Protein AF-A0A7V7T3C6-F1 (afdb_monomer_lite)

pLDDT: mean 84.1, std 16.96, range [39.75, 97.94]

Sequence (131 aa):
MTINTRKSLKYVLSLLIVTYLVGCTPLTVIEINDNTFYQLQQDVESIKNSQVADAAPMEMKIISEKLQRTKQAKANGDLREEARLTQQIRADMTIARLRAKVNGLNQSLLEKRDELSAARVYLQQLEAQLP

Radius of gyration: 24.33 Å; chains: 1; bounding box: 48×28×71 Å

Foldseek 3Di:
DDDPVVVVVVVVVVVVVVVVVVPDDDPPQPDDDPCLLVVLVVLLVVCCPDPLCVQQVVLNVVLVVLSVVLVVCVVVVVRVSVRVSSVVSVVSSVVSVVSSVVVVVVVVVVVVVVVVVVVVVVVVVVVVPDD

Secondary structure (DSSP, 8-state):
----HHHHHHHHHHHHHHHHHHS----------TTHHHHHHHHHHHHHTSHHHHH-HHHHHHHHHHHHHHHHHHHTT-HHHHHHHHHHHHHHHHHHHHHHHHHHHHHHHHHHHHHHHHHHHHHHHHHTT--

Structure (mmCIF, N/CA/C/O backbone):
data_AF-A0A7V7T3C6-F1
#
_entry.id   AF-A0A7V7T3C6-F1
#
loop_
_atom_site.group_PDB
_atom_site.id
_atom_site.type_symbol
_atom_site.label_atom_id
_atom_site.label_alt_id
_atom_site.label_comp_id
_atom_site.label_asym_id
_atom_site.label_entity_id
_atom_site.label_seq_id
_atom_site.pdbx_PDB_ins_code
_atom_site.Cartn_x
_atom_site.Cartn_y
_atom_site.Cartn_z
_atom_site.occupancy
_atom_site.B_iso_or_equiv
_atom_site.auth_seq_id
_atom_site.auth_comp_id
_atom_site.auth_asym_id
_atom_site.auth_atom_id
_atom_site.pdbx_PDB_model_num
ATOM 1 N N . MET A 1 1 ? 18.952 -9.120 46.611 1.00 42.25 1 MET A N 1
ATOM 2 C CA . MET A 1 1 ? 18.056 -9.093 45.435 1.00 42.25 1 MET A CA 1
ATOM 3 C C . MET A 1 1 ? 18.578 -10.112 44.426 1.00 42.25 1 MET A C 1
ATOM 5 O O . MET A 1 1 ? 19.506 -9.825 43.684 1.00 42.25 1 MET A O 1
ATOM 9 N N . THR A 1 2 ? 18.103 -11.356 44.499 1.00 39.75 2 THR A N 1
ATOM 10 C CA . THR A 1 2 ? 18.582 -12.471 43.668 1.00 39.75 2 THR A CA 1
ATOM 11 C C . THR A 1 2 ? 17.892 -12.425 42.309 1.00 39.75 2 THR A C 1
ATOM 13 O O . THR A 1 2 ? 1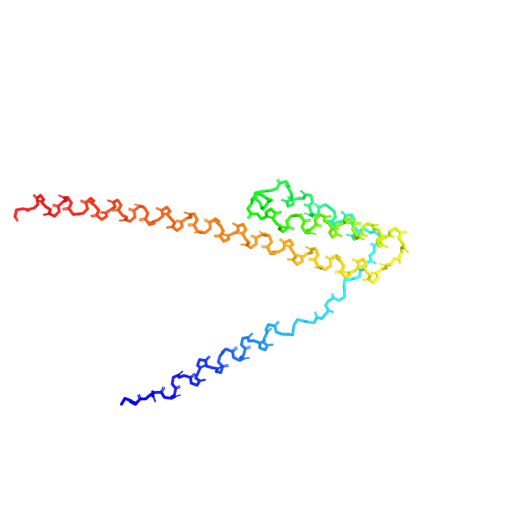6.721 -12.770 42.168 1.00 39.75 2 THR A O 1
ATOM 16 N N . ILE A 1 3 ? 18.615 -11.947 41.296 1.00 51.75 3 ILE A N 1
ATOM 17 C CA . ILE A 1 3 ? 18.137 -11.942 39.914 1.00 51.75 3 ILE A CA 1
ATOM 18 C C . ILE A 1 3 ? 18.022 -13.400 39.465 1.00 51.75 3 ILE A C 1
ATOM 20 O O . ILE A 1 3 ? 18.990 -14.158 39.466 1.00 51.75 3 ILE A O 1
ATOM 24 N N . ASN A 1 4 ? 16.801 -13.799 39.123 1.00 47.34 4 ASN A N 1
ATOM 25 C CA . ASN A 1 4 ? 16.435 -15.159 38.753 1.00 47.34 4 ASN A CA 1
ATOM 26 C C . ASN A 1 4 ? 16.902 -15.446 37.308 1.00 47.34 4 ASN A C 1
ATOM 28 O O . ASN A 1 4 ? 16.125 -15.404 36.352 1.00 47.34 4 ASN A O 1
ATOM 32 N N . THR A 1 5 ? 18.206 -15.685 37.149 1.00 52.56 5 THR A N 1
ATOM 33 C CA . THR A 1 5 ? 18.951 -15.826 35.879 1.00 52.56 5 THR A CA 1
ATOM 34 C C . THR A 1 5 ? 18.412 -16.903 34.933 1.00 52.56 5 THR A C 1
ATOM 36 O O . THR A 1 5 ? 18.604 -16.820 33.722 1.00 52.56 5 THR A O 1
ATOM 39 N N . ARG A 1 6 ? 17.664 -17.894 35.437 1.00 53.16 6 ARG A N 1
ATOM 40 C CA . ARG A 1 6 ? 17.058 -18.945 34.598 1.00 53.16 6 ARG A CA 1
ATOM 41 C C . ARG A 1 6 ? 15.883 -18.463 33.747 1.00 53.16 6 ARG A C 1
ATOM 43 O O . ARG A 1 6 ? 15.615 -19.065 32.710 1.00 53.16 6 ARG A O 1
ATOM 50 N N . LYS A 1 7 ? 15.161 -17.416 34.167 1.00 51.97 7 LYS A N 1
ATOM 51 C CA . LYS A 1 7 ? 14.024 -16.885 33.393 1.00 51.97 7 LYS A CA 1
ATOM 52 C C . LYS A 1 7 ? 14.493 -15.950 32.277 1.00 51.97 7 LYS A C 1
ATOM 54 O O . LYS A 1 7 ? 13.981 -16.066 31.171 1.00 51.97 7 LYS A O 1
ATOM 59 N N . SER A 1 8 ? 15.492 -15.096 32.523 1.00 53.66 8 SER A N 1
ATOM 60 C CA . SER A 1 8 ? 16.006 -14.163 31.504 1.00 53.66 8 SER A CA 1
ATOM 61 C C . SER A 1 8 ? 16.707 -14.873 30.345 1.00 53.66 8 SER A C 1
ATOM 63 O O . SER A 1 8 ? 16.544 -14.458 29.201 1.00 53.66 8 SER A O 1
ATOM 65 N N . LEU A 1 9 ? 17.400 -15.988 30.609 1.00 56.44 9 LEU A N 1
ATOM 66 C CA . LEU A 1 9 ? 18.062 -16.780 29.570 1.00 56.44 9 LEU A CA 1
ATOM 67 C C . LEU A 1 9 ? 17.066 -17.326 28.537 1.00 56.44 9 LEU A C 1
ATOM 69 O O . LEU A 1 9 ? 17.354 -17.317 27.346 1.00 56.44 9 LEU A O 1
ATOM 73 N N . LYS A 1 10 ? 15.869 -17.744 28.975 1.00 58.19 10 LYS A N 1
ATOM 74 C CA . LYS A 1 10 ? 14.822 -18.245 28.072 1.00 58.19 10 LYS A CA 1
ATOM 75 C C . LYS A 1 10 ? 14.297 -17.155 27.144 1.00 58.19 10 LYS A C 1
ATOM 77 O O . LYS A 1 10 ? 14.110 -17.437 25.970 1.00 58.19 10 LYS A O 1
ATOM 82 N N . TYR A 1 11 ? 14.104 -15.937 27.657 1.00 57.94 11 TYR A N 1
ATOM 83 C CA . TYR A 1 11 ? 13.626 -14.801 26.863 1.00 57.94 11 TYR A CA 1
ATOM 84 C C . TYR A 1 11 ? 14.683 -14.275 25.887 1.00 57.94 11 TYR A C 1
ATOM 86 O O . TYR A 1 11 ? 14.343 -13.899 24.772 1.00 57.94 11 TYR A O 1
ATOM 94 N N . VAL A 1 12 ? 15.964 -14.288 26.268 1.00 60.66 12 VAL A N 1
ATOM 95 C CA . VAL A 1 12 ? 17.068 -13.906 25.370 1.00 60.66 12 VAL A CA 1
ATOM 96 C C . VAL A 1 12 ? 17.240 -14.943 24.258 1.00 60.66 12 VAL A C 1
ATOM 98 O O . VAL A 1 12 ? 17.409 -14.577 23.097 1.00 60.66 12 VAL A O 1
ATOM 101 N N . LEU A 1 13 ? 17.136 -16.233 24.594 1.00 59.88 13 LEU A N 1
ATOM 102 C CA . LEU A 1 13 ? 17.238 -17.321 23.623 1.00 59.88 13 LEU A CA 1
ATOM 103 C C . LEU A 1 13 ? 16.068 -17.306 22.629 1.00 59.88 13 LEU A C 1
ATOM 105 O O . LEU A 1 13 ? 16.283 -17.484 21.434 1.00 59.88 13 LEU A O 1
ATOM 109 N N . SER A 1 14 ? 14.840 -17.042 23.089 1.00 60.84 14 SER A N 1
ATOM 110 C CA . SER A 1 14 ? 13.691 -16.914 22.190 1.00 60.84 14 SER A CA 1
ATOM 111 C C . SER A 1 14 ? 13.750 -15.648 21.331 1.00 60.84 14 SER A C 1
ATOM 113 O O . SER A 1 14 ? 13.374 -15.714 20.164 1.00 60.84 14 SER A O 1
ATOM 115 N N . LEU A 1 15 ? 14.298 -14.535 21.832 1.00 58.97 15 LEU A N 1
ATOM 116 C CA . LEU A 1 15 ? 14.515 -13.332 21.018 1.00 58.97 15 LEU A CA 1
ATOM 117 C C . LEU A 1 15 ? 15.524 -13.581 19.881 1.00 58.97 15 LEU A C 1
ATOM 119 O O . LEU A 1 15 ? 15.299 -13.143 18.756 1.00 58.97 15 LEU A O 1
ATOM 123 N N . LEU A 1 16 ? 16.599 -14.328 20.162 1.00 59.56 16 LEU A N 1
ATOM 124 C CA . LEU A 1 16 ? 17.632 -14.708 19.188 1.00 59.56 16 LEU A CA 1
ATOM 125 C C . LEU A 1 16 ? 17.109 -15.642 18.089 1.00 59.56 16 LEU A C 1
ATOM 127 O O . LEU A 1 16 ? 17.532 -15.547 16.942 1.00 59.56 16 LEU A O 1
ATOM 131 N N . ILE A 1 17 ? 16.174 -16.533 18.422 1.00 60.75 17 ILE A N 1
ATOM 132 C CA . ILE A 1 17 ? 15.555 -17.442 17.447 1.00 60.75 17 ILE A CA 1
ATOM 133 C C . ILE A 1 17 ? 14.583 -16.676 16.538 1.00 60.75 17 ILE A C 1
ATOM 135 O O . ILE A 1 17 ? 14.552 -16.917 15.332 1.00 60.75 17 ILE A O 1
ATOM 139 N N . VAL A 1 18 ? 13.830 -15.714 17.086 1.00 58.53 18 VAL A N 1
ATOM 140 C CA . VAL A 1 18 ? 12.920 -14.870 16.295 1.00 58.53 18 VAL A CA 1
ATOM 141 C C . VAL A 1 18 ? 13.698 -13.975 15.327 1.00 58.53 18 VAL A C 1
ATOM 143 O O . VAL A 1 18 ? 13.293 -13.844 14.175 1.00 58.53 18 VAL A O 1
ATOM 146 N N . THR A 1 19 ? 14.842 -13.411 15.729 1.00 60.03 19 THR A N 1
ATOM 147 C CA . THR A 1 19 ? 15.672 -12.606 14.815 1.00 60.03 19 THR A CA 1
ATOM 148 C C . THR A 1 19 ? 16.337 -13.447 13.725 1.00 60.03 19 THR A C 1
ATOM 150 O O . THR A 1 19 ? 16.429 -12.986 12.589 1.00 60.03 19 THR A O 1
ATOM 153 N N . TYR A 1 20 ? 16.728 -14.692 14.018 1.00 56.56 20 TYR A N 1
ATOM 154 C CA . TYR A 1 20 ? 17.280 -15.602 13.007 1.00 56.56 20 TYR A CA 1
ATOM 155 C C . TYR A 1 20 ? 16.232 -16.065 11.982 1.00 56.56 20 TYR A C 1
ATOM 157 O O . TYR A 1 20 ? 16.534 -16.168 10.796 1.00 56.56 20 TYR A O 1
ATOM 165 N N . LEU A 1 21 ? 14.988 -16.299 12.415 1.00 54.59 21 LEU A N 1
ATOM 166 C CA . LEU A 1 21 ? 13.896 -16.723 11.528 1.00 54.59 21 LEU A CA 1
ATOM 167 C C . LEU A 1 21 ? 13.400 -15.607 10.599 1.00 54.59 21 LEU A C 1
ATOM 169 O O . LEU A 1 21 ? 12.953 -15.893 9.493 1.00 54.59 21 LEU A O 1
ATOM 173 N N . VAL A 1 22 ? 13.503 -14.341 11.013 1.00 58.47 22 VAL A N 1
ATOM 174 C CA . VAL A 1 22 ? 13.139 -13.190 10.166 1.00 58.47 22 VAL A CA 1
ATOM 175 C C . VAL A 1 22 ? 14.269 -12.819 9.188 1.00 58.47 22 VAL A C 1
ATOM 177 O O . VAL A 1 22 ? 14.011 -12.189 8.165 1.00 58.47 22 VAL A O 1
ATOM 180 N N . GLY A 1 23 ? 15.512 -13.232 9.461 1.00 49.69 23 GLY A N 1
ATOM 181 C CA . GLY A 1 23 ? 16.698 -12.850 8.683 1.00 49.69 23 GLY A CA 1
ATOM 182 C C . GLY A 1 23 ? 16.955 -13.637 7.390 1.00 49.69 23 GLY A C 1
ATOM 183 O O . GLY A 1 23 ? 17.780 -13.202 6.592 1.00 49.69 23 GLY A O 1
ATOM 184 N N . CYS A 1 24 ? 16.269 -14.760 7.156 1.00 50.28 24 CYS A N 1
ATOM 185 C CA . CYS A 1 24 ? 16.513 -15.633 6.001 1.00 50.28 24 CYS A CA 1
ATOM 186 C C . CYS A 1 24 ? 15.222 -15.945 5.237 1.00 50.28 24 CYS A C 1
ATOM 188 O O . CYS A 1 24 ? 14.794 -17.096 5.151 1.00 50.28 24 CYS A O 1
ATOM 190 N N . THR A 1 25 ? 14.598 -14.932 4.638 1.00 53.75 25 THR A N 1
ATOM 191 C CA . THR A 1 25 ? 13.775 -15.201 3.456 1.00 53.75 25 THR A CA 1
ATOM 192 C C . THR A 1 25 ? 14.718 -15.372 2.261 1.00 53.75 25 THR A C 1
ATOM 194 O O . THR A 1 25 ? 15.605 -14.536 2.062 1.00 53.75 25 THR A O 1
ATOM 197 N N . PRO A 1 26 ? 14.606 -16.456 1.472 1.00 49.56 26 PRO A N 1
ATOM 198 C CA . PRO A 1 26 ? 15.376 -16.562 0.240 1.00 49.56 26 PRO A CA 1
ATOM 199 C C . PRO A 1 26 ? 15.066 -15.341 -0.632 1.00 49.56 26 PRO A C 1
ATOM 201 O O . PRO A 1 26 ? 13.908 -14.927 -0.718 1.00 49.56 26 PRO A O 1
ATOM 204 N N . LEU A 1 27 ? 16.092 -14.764 -1.271 1.00 49.88 27 LEU A N 1
ATOM 205 C CA . LEU A 1 27 ? 15.909 -13.770 -2.328 1.00 49.88 27 LEU A CA 1
ATOM 206 C C . LEU A 1 27 ? 15.064 -14.418 -3.431 1.00 49.88 27 LEU A C 1
ATOM 208 O O . LEU A 1 27 ? 15.585 -15.083 -4.323 1.00 49.88 27 LEU A O 1
ATOM 212 N N . THR A 1 28 ? 13.746 -14.253 -3.365 1.00 55.22 28 THR A N 1
ATOM 213 C CA . THR A 1 28 ? 12.854 -14.596 -4.464 1.00 55.22 28 THR A CA 1
ATOM 214 C C . THR A 1 28 ? 13.147 -13.608 -5.575 1.00 55.22 28 THR A C 1
ATOM 216 O O . THR A 1 28 ? 12.667 -12.474 -5.542 1.00 55.22 28 THR A O 1
ATOM 219 N N . VAL A 1 29 ? 13.992 -14.005 -6.522 1.00 60.25 29 VAL A N 1
ATOM 220 C CA . VAL A 1 29 ? 14.212 -13.250 -7.753 1.00 60.25 29 VAL A CA 1
ATOM 221 C C . VAL A 1 29 ? 12.855 -13.152 -8.443 1.00 60.25 29 VAL A C 1
ATOM 223 O O . VAL A 1 29 ? 12.263 -14.171 -8.791 1.00 60.25 29 VAL A O 1
ATOM 226 N N . ILE A 1 30 ? 12.313 -11.935 -8.557 1.00 67.19 30 ILE A N 1
ATOM 227 C CA . ILE A 1 30 ? 11.105 -11.726 -9.355 1.00 67.19 30 ILE A CA 1
ATOM 228 C C . ILE A 1 30 ? 11.550 -11.813 -10.806 1.00 67.19 30 ILE A C 1
ATOM 230 O O . ILE A 1 30 ? 12.336 -10.983 -11.262 1.00 67.19 30 ILE A O 1
ATOM 234 N N . GLU A 1 31 ? 11.057 -12.824 -11.508 1.00 75.31 31 GLU A N 1
ATOM 235 C CA . GLU A 1 31 ? 11.206 -12.914 -12.951 1.00 75.31 31 GLU A CA 1
ATOM 236 C C . GLU A 1 31 ? 10.371 -11.794 -13.586 1.00 75.31 31 GLU A C 1
ATOM 238 O O . GLU A 1 31 ? 9.144 -11.775 -13.475 1.00 75.31 31 GLU A O 1
ATOM 243 N N . ILE A 1 32 ? 11.053 -10.803 -14.166 1.00 83.69 32 ILE A N 1
ATOM 244 C CA . ILE A 1 32 ? 10.412 -9.694 -14.871 1.00 83.69 32 ILE A CA 1
ATOM 245 C C . ILE A 1 32 ? 10.091 -10.148 -16.288 1.00 83.69 32 ILE A C 1
ATOM 247 O O . ILE A 1 32 ? 10.975 -10.525 -17.053 1.00 83.69 32 ILE A O 1
ATOM 251 N N . ASN A 1 33 ? 8.812 -10.069 -16.633 1.00 85.44 33 ASN A N 1
ATOM 252 C CA . ASN A 1 33 ? 8.310 -10.221 -17.992 1.00 85.44 33 ASN A CA 1
ATOM 253 C C . ASN A 1 33 ? 7.566 -8.952 -18.427 1.00 85.44 33 ASN A C 1
ATOM 255 O O . ASN A 1 33 ? 7.314 -8.050 -17.623 1.00 85.44 33 ASN A O 1
ATOM 259 N N . ASP A 1 34 ? 7.145 -8.906 -19.690 1.00 82.25 34 ASP A N 1
ATOM 260 C CA . ASP A 1 34 ? 6.502 -7.722 -20.264 1.00 82.25 34 ASP A CA 1
ATOM 261 C C . ASP A 1 34 ? 5.277 -7.230 -19.484 1.00 82.25 34 ASP A C 1
ATOM 263 O O . ASP A 1 34 ? 5.048 -6.019 -19.401 1.00 82.25 34 ASP A O 1
ATOM 267 N N . ASN A 1 35 ? 4.556 -8.150 -18.843 1.00 89.00 35 ASN A N 1
ATOM 268 C CA . ASN A 1 35 ? 3.327 -7.884 -18.103 1.00 89.00 35 ASN A CA 1
ATOM 269 C C . ASN A 1 35 ? 3.558 -7.446 -16.653 1.00 89.00 35 ASN A C 1
ATOM 271 O O . ASN A 1 35 ? 2.637 -6.923 -16.025 1.00 89.00 35 ASN A O 1
ATOM 275 N N . THR A 1 36 ? 4.761 -7.641 -16.108 1.00 90.06 36 THR A N 1
ATOM 276 C CA . THR A 1 36 ? 5.012 -7.470 -14.670 1.00 90.06 36 THR A CA 1
ATOM 277 C C . THR A 1 36 ? 4.760 -6.035 -14.216 1.00 90.06 36 THR A C 1
ATOM 279 O O . THR A 1 36 ? 4.086 -5.810 -13.211 1.00 90.06 36 THR A O 1
ATOM 282 N N . PHE A 1 37 ? 5.219 -5.055 -14.997 1.00 93.25 37 PHE A N 1
ATOM 283 C CA . PHE A 1 37 ? 4.946 -3.644 -14.732 1.00 93.25 37 PHE A CA 1
ATOM 284 C C . PHE A 1 37 ? 3.450 -3.305 -14.770 1.00 93.25 37 PHE A C 1
ATOM 286 O O . PHE A 1 37 ? 2.969 -2.570 -13.913 1.00 93.25 37 PHE A O 1
ATOM 293 N N . TYR A 1 38 ? 2.702 -3.831 -15.742 1.00 94.38 38 TYR A N 1
ATOM 294 C CA . TYR A 1 38 ? 1.275 -3.525 -15.877 1.00 94.38 38 TYR A CA 1
ATOM 295 C C . TYR A 1 38 ? 0.455 -4.121 -14.730 1.00 94.38 38 TYR A C 1
ATOM 297 O O . TYR A 1 38 ? -0.430 -3.455 -14.199 1.00 94.38 38 TYR A O 1
ATOM 305 N N . GLN A 1 39 ? 0.805 -5.330 -14.284 1.00 95.12 39 GLN A N 1
ATOM 306 C CA . GLN A 1 39 ? 0.232 -5.924 -13.074 1.00 95.12 39 GLN A CA 1
ATOM 307 C C . GLN A 1 39 ? 0.550 -5.077 -11.840 1.00 95.12 39 GLN A C 1
ATOM 309 O O . GLN A 1 39 ? -0.344 -4.744 -11.071 1.00 95.12 39 GLN A O 1
ATOM 314 N N . LEU A 1 40 ? 1.810 -4.657 -11.686 1.00 95.38 40 LEU A N 1
ATOM 315 C CA . LEU A 1 40 ? 2.218 -3.792 -10.583 1.00 95.38 40 LEU A CA 1
ATOM 316 C C . LEU A 1 40 ? 1.459 -2.459 -10.589 1.00 95.38 40 LEU A C 1
ATOM 318 O O . LEU A 1 40 ? 1.046 -1.976 -9.539 1.00 95.38 40 LEU A O 1
ATOM 322 N N . GLN A 1 41 ? 1.259 -1.866 -11.764 1.00 96.44 41 GLN A N 1
ATOM 323 C CA . GLN A 1 41 ? 0.489 -0.637 -11.918 1.00 96.44 41 GLN A CA 1
ATOM 324 C C . GLN A 1 41 ? -0.969 -0.838 -11.489 1.00 96.44 41 GLN A C 1
ATOM 326 O O . GLN A 1 41 ? -1.509 -0.007 -10.759 1.00 96.44 41 GLN A O 1
ATOM 331 N N . GLN A 1 42 ? -1.590 -1.945 -11.897 1.00 96.88 42 GLN A N 1
ATOM 332 C CA . GLN A 1 42 ? -2.951 -2.292 -11.496 1.00 96.88 42 GLN A CA 1
ATOM 333 C C . GLN A 1 42 ? -3.062 -2.510 -9.981 1.00 96.88 42 GLN A C 1
ATOM 335 O O . GLN A 1 42 ? -3.999 -2.010 -9.356 1.00 96.88 42 GLN A O 1
ATOM 340 N N . ASP A 1 43 ? -2.090 -3.194 -9.376 1.00 95.69 43 ASP A N 1
ATOM 341 C CA . ASP A 1 43 ? -2.032 -3.400 -7.928 1.00 95.69 43 ASP A CA 1
ATOM 342 C C . ASP A 1 43 ? -1.941 -2.066 -7.178 1.00 95.69 43 ASP A C 1
ATOM 344 O O . ASP A 1 43 ? -2.679 -1.845 -6.214 1.00 95.69 43 ASP A O 1
ATOM 348 N N . VAL A 1 44 ? -1.080 -1.152 -7.635 1.00 96.38 44 VAL A N 1
ATOM 349 C CA . VAL A 1 44 ? -0.932 0.182 -7.034 1.00 96.38 44 VAL A CA 1
ATOM 350 C C . VAL A 1 44 ? -2.227 0.988 -7.151 1.00 96.38 44 VAL A C 1
ATOM 352 O O . VAL A 1 44 ? -2.663 1.571 -6.157 1.00 96.38 44 VAL A O 1
ATOM 355 N N . GLU A 1 45 ? -2.881 0.987 -8.315 1.00 96.12 45 GLU A N 1
ATOM 356 C CA . GLU A 1 45 ? -4.172 1.665 -8.495 1.00 96.12 45 GLU A CA 1
ATOM 357 C C . GLU A 1 45 ? -5.273 1.046 -7.619 1.00 96.12 45 GLU A C 1
ATOM 359 O O . GLU A 1 45 ? -6.094 1.771 -7.056 1.00 96.12 45 GLU A O 1
ATOM 364 N N . SER A 1 46 ? -5.263 -0.274 -7.406 1.00 95.94 46 SER A N 1
ATOM 365 C CA . SER A 1 46 ? -6.216 -0.931 -6.500 1.00 95.94 46 SER A CA 1
ATOM 366 C C . SER A 1 46 ? -6.081 -0.432 -5.057 1.00 95.94 46 SER A C 1
ATOM 368 O O . SER A 1 46 ? -7.084 -0.186 -4.389 1.00 95.94 46 SER A O 1
ATOM 370 N N . ILE A 1 47 ? -4.848 -0.227 -4.579 1.00 94.38 47 ILE A N 1
ATOM 371 C CA . ILE A 1 47 ? -4.593 0.269 -3.222 1.00 94.38 47 ILE A CA 1
ATOM 372 C C . ILE A 1 47 ? -4.941 1.748 -3.131 1.00 94.38 47 ILE A C 1
ATOM 374 O O . ILE A 1 47 ? -5.549 2.171 -2.147 1.00 94.38 47 ILE A O 1
ATOM 378 N N . LYS A 1 48 ? -4.589 2.524 -4.157 1.00 93.12 48 LYS A N 1
ATOM 379 C CA . LYS A 1 48 ? -4.879 3.955 -4.236 1.00 93.12 48 LYS A CA 1
ATOM 380 C C . LYS A 1 48 ? -6.379 4.251 -4.183 1.00 93.12 48 LYS A C 1
ATOM 382 O O . LYS A 1 48 ? -6.773 5.240 -3.581 1.00 93.12 48 LYS A O 1
ATOM 387 N N . ASN A 1 49 ? -7.200 3.369 -4.749 1.00 92.62 49 ASN A N 1
ATOM 388 C CA . ASN A 1 49 ? -8.662 3.470 -4.731 1.00 92.62 49 ASN A CA 1
ATOM 389 C C . ASN A 1 49 ? -9.308 2.785 -3.512 1.00 92.62 49 ASN A C 1
ATOM 391 O O . ASN A 1 49 ? -10.510 2.522 -3.511 1.00 92.62 49 ASN A O 1
ATOM 395 N N . SER A 1 50 ? -8.526 2.461 -2.480 1.00 93.12 50 SER A N 1
ATOM 396 C CA . SER A 1 50 ? -9.002 1.804 -1.261 1.00 93.12 50 SER A CA 1
ATOM 397 C C . SER A 1 50 ? -8.784 2.682 -0.029 1.00 93.12 50 SER A C 1
ATOM 399 O O . SER A 1 50 ? -7.972 3.602 -0.041 1.00 93.12 50 SER A O 1
ATOM 401 N N . GLN A 1 51 ? -9.417 2.311 1.086 1.00 92.00 51 GLN A N 1
ATOM 402 C CA . GLN A 1 51 ? -9.226 2.953 2.398 1.00 92.00 51 GLN A CA 1
ATOM 403 C C . GLN A 1 51 ? -7.769 2.911 2.902 1.00 92.00 51 GLN A C 1
ATOM 405 O O . GLN A 1 51 ? -7.398 3.627 3.830 1.00 92.00 51 GLN A O 1
ATOM 410 N N . VAL A 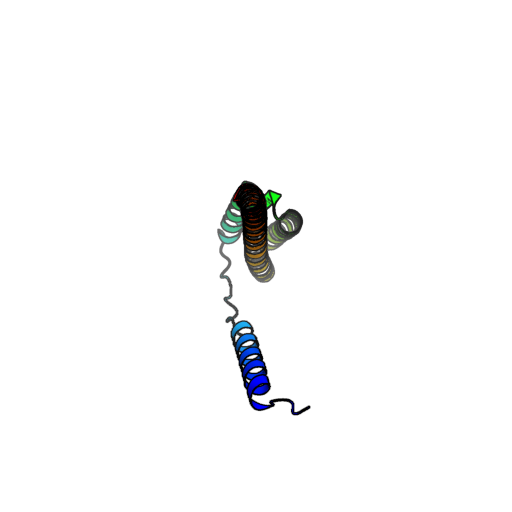1 52 ? -6.922 2.066 2.302 1.00 93.69 52 VAL A N 1
ATOM 411 C CA . VAL A 1 52 ? -5.490 2.009 2.615 1.00 93.69 52 VAL A CA 1
ATOM 412 C C . VAL A 1 52 ? -4.788 3.307 2.224 1.00 93.69 52 VAL A C 1
ATOM 414 O O . VAL A 1 52 ? -3.866 3.721 2.925 1.00 93.69 52 VAL A O 1
ATOM 417 N N . ALA A 1 53 ? -5.226 3.962 1.145 1.00 92.38 53 ALA A N 1
ATOM 418 C CA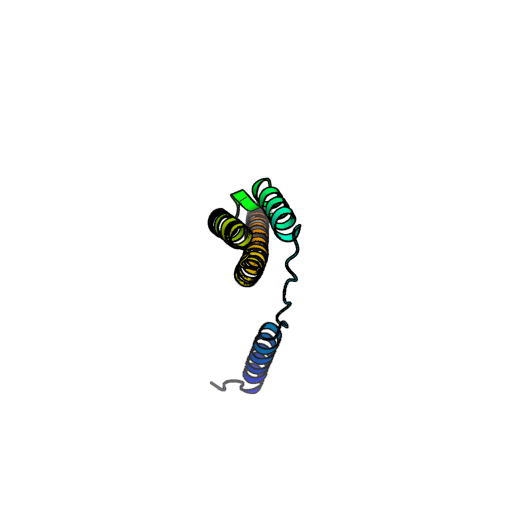 . ALA A 1 53 ? -4.600 5.186 0.663 1.00 92.38 53 ALA A CA 1
ATOM 419 C C . ALA A 1 53 ? -4.718 6.331 1.676 1.00 92.38 53 ALA A C 1
ATOM 421 O O . ALA A 1 53 ? -3.731 7.016 1.948 1.00 92.38 53 ALA A O 1
ATOM 422 N N . ASP A 1 54 ? -5.892 6.465 2.295 1.00 91.75 54 ASP A N 1
ATOM 423 C CA . ASP A 1 54 ? -6.162 7.484 3.312 1.00 91.75 54 ASP A CA 1
ATOM 424 C C . ASP A 1 54 ? -5.423 7.193 4.623 1.00 91.75 54 ASP A C 1
ATOM 426 O O . ASP A 1 54 ? -4.944 8.100 5.303 1.00 91.75 54 ASP A O 1
ATOM 430 N N . ALA A 1 55 ? -5.291 5.913 4.979 1.00 92.19 55 ALA A N 1
ATOM 431 C CA . ALA A 1 55 ? -4.631 5.496 6.212 1.00 92.19 55 ALA A CA 1
ATOM 432 C C . ALA A 1 55 ? -3.090 5.509 6.135 1.00 92.19 55 ALA A C 1
ATOM 434 O O . ALA A 1 55 ? -2.430 5.512 7.179 1.00 92.19 55 ALA A O 1
ATOM 435 N N . ALA A 1 56 ? -2.510 5.489 4.931 1.00 94.75 56 ALA A N 1
ATOM 436 C CA . ALA A 1 56 ? -1.067 5.392 4.701 1.00 94.75 56 ALA A CA 1
ATOM 437 C C . ALA A 1 56 ? -0.561 6.364 3.603 1.00 94.75 56 ALA A C 1
ATOM 439 O O . ALA A 1 56 ? 0.057 5.935 2.624 1.00 94.75 56 ALA A O 1
ATOM 440 N N . PRO A 1 57 ? -0.778 7.690 3.740 1.00 94.06 57 PRO A N 1
ATOM 441 C CA . PRO A 1 57 ? -0.481 8.660 2.679 1.00 94.06 57 PRO A CA 1
ATOM 442 C C . PRO A 1 57 ? 1.018 8.773 2.356 1.00 94.06 57 PRO A C 1
ATOM 444 O O . PRO A 1 57 ? 1.397 9.004 1.206 1.00 94.06 57 PRO A O 1
ATOM 447 N N . MET A 1 58 ? 1.888 8.582 3.354 1.00 95.25 58 MET A N 1
ATOM 448 C CA . MET A 1 58 ? 3.342 8.603 3.159 1.00 95.25 58 MET A CA 1
ATOM 449 C C . MET A 1 58 ? 3.800 7.414 2.306 1.00 95.25 58 MET A C 1
ATOM 451 O O . MET A 1 58 ? 4.550 7.587 1.347 1.00 95.25 58 MET A O 1
ATOM 455 N N . GLU A 1 59 ? 3.322 6.211 2.626 1.00 95.25 59 GLU A N 1
ATOM 456 C CA . GLU A 1 59 ? 3.601 4.999 1.861 1.00 95.25 59 GLU A CA 1
ATOM 457 C C . GLU A 1 59 ? 3.112 5.139 0.417 1.00 95.25 59 GLU A C 1
ATOM 459 O O . GLU A 1 59 ? 3.851 4.818 -0.512 1.00 95.25 59 GLU A O 1
ATOM 464 N N . MET A 1 60 ? 1.913 5.695 0.209 1.00 96.88 60 MET A N 1
ATOM 465 C CA . MET A 1 60 ? 1.373 5.920 -1.135 1.00 96.88 60 MET A CA 1
ATOM 466 C C . MET A 1 60 ? 2.222 6.878 -1.971 1.00 96.88 60 MET A C 1
ATOM 468 O O . MET A 1 60 ? 2.392 6.656 -3.175 1.00 96.88 60 MET A O 1
ATOM 472 N N . LYS A 1 61 ? 2.801 7.913 -1.351 1.00 96.50 61 LYS A N 1
ATOM 473 C CA . LYS A 1 61 ? 3.747 8.812 -2.023 1.00 96.50 61 LYS A CA 1
ATOM 474 C C . LYS A 1 61 ? 5.001 8.057 -2.475 1.00 96.50 61 LYS A C 1
ATOM 476 O O . LYS A 1 61 ? 5.356 8.123 -3.650 1.00 96.50 61 LYS A O 1
ATOM 481 N N . ILE A 1 62 ? 5.611 7.279 -1.578 1.00 96.88 62 ILE A N 1
ATOM 482 C CA . ILE A 1 62 ? 6.814 6.479 -1.871 1.00 96.88 62 ILE A CA 1
ATOM 483 C C . ILE A 1 62 ? 6.539 5.453 -2.981 1.00 96.88 62 ILE A C 1
ATOM 485 O O . ILE A 1 62 ? 7.339 5.308 -3.907 1.00 96.88 62 ILE A O 1
ATOM 489 N N . ILE A 1 63 ? 5.395 4.767 -2.917 1.00 97.62 63 ILE A N 1
ATOM 490 C CA . ILE A 1 63 ? 4.949 3.806 -3.933 1.00 97.62 63 ILE A CA 1
ATOM 491 C C . ILE A 1 63 ? 4.818 4.487 -5.299 1.00 97.62 63 ILE A C 1
ATOM 493 O O . ILE A 1 63 ? 5.328 3.970 -6.292 1.00 97.62 63 ILE A O 1
ATOM 497 N N . SER A 1 64 ? 4.181 5.660 -5.352 1.00 96.62 64 SER A N 1
ATOM 498 C CA . SER A 1 64 ? 3.966 6.404 -6.600 1.00 96.62 64 SER A CA 1
ATOM 499 C C . SER A 1 64 ? 5.286 6.860 -7.232 1.00 96.62 64 SER A C 1
ATOM 501 O O . SER A 1 64 ? 5.484 6.708 -8.439 1.00 96.62 64 SER A O 1
ATOM 503 N N . GLU A 1 65 ? 6.221 7.361 -6.421 1.00 97.62 65 GLU A N 1
ATOM 504 C CA . GLU A 1 65 ? 7.563 7.758 -6.867 1.00 97.62 65 GLU A CA 1
ATOM 505 C C . GLU A 1 65 ? 8.362 6.557 -7.400 1.00 97.62 65 GLU A C 1
ATOM 507 O O . GLU A 1 65 ? 8.972 6.621 -8.473 1.00 97.62 65 GLU A O 1
ATOM 512 N N . LYS A 1 66 ? 8.325 5.417 -6.697 1.00 97.94 66 LYS A N 1
ATOM 513 C CA . LYS A 1 66 ? 8.977 4.184 -7.160 1.00 97.94 66 LYS A CA 1
ATOM 514 C C . LYS A 1 66 ? 8.326 3.636 -8.427 1.00 97.94 66 LYS A C 1
ATOM 516 O O . LYS A 1 66 ? 9.045 3.136 -9.293 1.00 97.94 66 LYS A O 1
ATOM 521 N N . LEU A 1 67 ? 7.007 3.750 -8.588 1.00 97.56 67 LEU A N 1
ATOM 522 C CA . LEU A 1 67 ? 6.312 3.294 -9.794 1.00 97.56 67 LEU A CA 1
ATOM 523 C C . LEU A 1 67 ? 6.762 4.089 -11.029 1.00 97.56 67 LEU A C 1
ATOM 525 O O . LEU A 1 67 ? 7.014 3.498 -12.080 1.00 97.56 67 LEU A O 1
ATOM 529 N N . GLN A 1 68 ? 6.956 5.407 -10.897 1.00 97.56 68 GLN A N 1
ATOM 530 C CA . GLN A 1 68 ? 7.518 6.234 -11.972 1.00 97.56 68 GLN A CA 1
ATOM 531 C C . GLN A 1 68 ? 8.937 5.796 -12.353 1.00 97.56 68 GLN A C 1
ATOM 533 O O . GLN A 1 68 ? 9.235 5.637 -13.537 1.00 97.56 68 GLN A O 1
ATOM 538 N N . ARG A 1 69 ? 9.796 5.531 -11.363 1.00 97.69 69 ARG A N 1
ATOM 539 C CA . ARG A 1 69 ? 11.145 4.995 -11.607 1.00 97.69 69 ARG A CA 1
ATOM 540 C C . ARG A 1 69 ? 11.115 3.609 -12.250 1.00 97.69 69 ARG A C 1
ATOM 542 O O . ARG A 1 69 ? 11.929 3.323 -13.118 1.00 97.69 69 ARG A O 1
ATOM 549 N N . THR A 1 70 ? 10.151 2.771 -11.876 1.00 96.88 70 THR A N 1
ATOM 550 C CA . THR A 1 70 ? 9.972 1.435 -12.469 1.00 96.88 70 THR A CA 1
ATOM 551 C C . THR A 1 70 ? 9.576 1.553 -13.940 1.00 96.88 70 THR A C 1
ATOM 553 O O . THR A 1 70 ? 10.123 0.849 -14.782 1.00 96.88 70 THR A O 1
ATOM 556 N N . LYS A 1 71 ? 8.701 2.511 -14.279 1.00 96.75 71 LYS A N 1
ATOM 557 C CA . LYS A 1 71 ? 8.343 2.823 -15.670 1.00 96.75 71 LYS A CA 1
ATOM 558 C C . LYS A 1 71 ? 9.564 3.250 -16.491 1.00 96.75 71 LYS A C 1
ATOM 560 O O . LYS A 1 71 ? 9.695 2.841 -17.640 1.00 96.75 71 LYS A O 1
ATOM 565 N N . GLN A 1 72 ? 10.449 4.060 -15.907 1.00 97.12 72 GLN A N 1
ATOM 566 C CA . GLN A 1 72 ? 11.707 4.466 -16.544 1.00 97.12 72 GLN A CA 1
ATOM 567 C C . GLN A 1 72 ? 12.651 3.272 -16.740 1.00 97.12 72 GLN A C 1
ATOM 569 O O . GLN A 1 72 ? 13.185 3.107 -17.831 1.00 97.12 72 GLN A O 1
ATOM 574 N N . ALA A 1 73 ? 12.811 2.410 -15.730 1.00 95.38 73 ALA A N 1
ATOM 575 C CA . ALA A 1 73 ? 13.628 1.199 -15.833 1.00 95.38 73 ALA A CA 1
ATOM 576 C C . ALA A 1 73 ? 13.129 0.265 -16.949 1.00 95.38 73 ALA A C 1
ATOM 578 O O . ALA A 1 73 ? 13.927 -0.144 -17.790 1.00 95.38 73 ALA A O 1
ATOM 579 N N . LYS A 1 74 ? 11.809 0.035 -17.036 1.00 93.88 74 LYS A N 1
ATOM 580 C CA . LYS A 1 74 ? 11.188 -0.726 -18.132 1.00 93.88 74 LYS A CA 1
ATOM 581 C C . LYS A 1 74 ? 11.466 -0.097 -19.499 1.00 93.88 74 LYS A C 1
ATOM 583 O O . LYS A 1 74 ? 11.840 -0.800 -20.431 1.00 93.88 74 LYS A O 1
ATOM 588 N N . ALA A 1 75 ? 11.300 1.223 -19.629 1.00 95.06 75 ALA A N 1
ATOM 589 C CA . ALA A 1 75 ? 11.556 1.937 -20.885 1.00 95.06 75 ALA A CA 1
ATOM 590 C C . ALA A 1 75 ? 13.031 1.865 -21.319 1.00 95.06 75 ALA A C 1
ATOM 592 O O . ALA A 1 75 ? 13.318 1.827 -22.513 1.00 95.06 75 ALA A O 1
ATOM 593 N N . ASN A 1 76 ? 13.950 1.805 -20.354 1.00 95.62 76 ASN A N 1
ATOM 594 C CA . ASN A 1 76 ? 15.387 1.676 -20.587 1.00 95.62 76 ASN A CA 1
ATOM 595 C C . ASN A 1 76 ? 15.847 0.216 -20.773 1.00 95.62 76 ASN A C 1
ATOM 597 O O . ASN A 1 76 ? 17.027 -0.010 -21.030 1.00 95.62 76 ASN A O 1
ATOM 601 N N . GLY A 1 77 ? 14.958 -0.772 -20.615 1.00 93.44 77 GLY A N 1
ATOM 602 C CA . GLY A 1 77 ? 15.307 -2.196 -20.650 1.00 93.44 77 GLY A CA 1
ATOM 603 C C . GLY A 1 77 ? 16.140 -2.676 -19.451 1.00 93.44 77 GLY A C 1
ATOM 604 O O . GLY A 1 77 ? 16.753 -3.741 -19.522 1.00 93.44 77 GLY A O 1
ATOM 605 N N . ASP A 1 78 ? 16.183 -1.919 -18.350 1.00 94.69 78 ASP A N 1
ATOM 606 C CA . ASP A 1 78 ? 16.919 -2.295 -17.137 1.00 94.69 78 ASP A CA 1
ATOM 607 C C . ASP A 1 78 ? 16.089 -3.259 -16.277 1.00 94.69 78 ASP A C 1
ATOM 609 O O . ASP A 1 78 ? 15.434 -2.878 -15.302 1.00 94.69 78 ASP A O 1
ATOM 613 N N . LEU A 1 79 ? 16.134 -4.540 -16.650 1.00 91.62 79 LEU A N 1
ATOM 614 C CA . LEU A 1 79 ? 15.384 -5.611 -15.987 1.00 91.62 79 LEU A CA 1
ATOM 615 C C . LEU A 1 79 ? 15.765 -5.777 -14.509 1.00 91.62 79 LEU A C 1
ATOM 617 O O . LEU A 1 79 ? 14.933 -6.172 -13.691 1.00 91.62 79 LEU A O 1
ATOM 621 N N . ARG A 1 80 ? 17.018 -5.478 -14.142 1.00 91.62 80 ARG A N 1
ATOM 622 C CA . ARG A 1 80 ? 17.491 -5.612 -12.759 1.00 91.62 80 ARG A CA 1
ATOM 623 C C . ARG A 1 80 ? 16.891 -4.523 -11.879 1.00 91.62 80 ARG A C 1
ATOM 625 O O . ARG A 1 80 ? 16.425 -4.819 -10.777 1.00 91.62 80 ARG A O 1
ATOM 632 N N . GLU A 1 81 ? 16.911 -3.279 -12.345 1.00 93.19 81 GLU A N 1
ATOM 633 C CA . GLU A 1 81 ? 16.306 -2.163 -11.621 1.00 93.19 81 GLU A CA 1
ATOM 634 C C . GLU A 1 81 ? 14.775 -2.278 -11.603 1.00 93.19 81 GLU A C 1
ATOM 636 O O . GLU A 1 81 ? 14.169 -2.041 -10.555 1.00 93.19 81 GLU A O 1
ATOM 641 N N . GLU A 1 82 ? 14.148 -2.734 -12.695 1.00 93.75 82 GLU A N 1
ATOM 642 C CA . GLU A 1 82 ? 12.710 -3.037 -12.734 1.00 93.75 82 GLU A CA 1
ATOM 643 C C . GLU A 1 82 ? 12.333 -4.093 -11.681 1.00 93.75 82 GLU A C 1
ATOM 645 O O . GLU A 1 82 ? 11.410 -3.871 -10.890 1.00 93.75 82 GLU A O 1
ATOM 650 N N . ALA A 1 83 ? 13.084 -5.198 -11.593 1.00 92.50 83 ALA A N 1
ATOM 651 C CA . ALA A 1 83 ? 12.881 -6.243 -10.587 1.00 92.50 83 ALA A CA 1
ATOM 652 C C . ALA A 1 83 ? 13.013 -5.701 -9.162 1.00 92.50 83 ALA A C 1
ATOM 654 O O . ALA A 1 83 ? 12.144 -5.925 -8.312 1.00 92.50 83 ALA A O 1
ATOM 655 N N . ARG A 1 84 ? 14.086 -4.946 -8.906 1.00 93.69 84 ARG A N 1
ATOM 656 C CA . ARG A 1 84 ? 14.380 -4.379 -7.588 1.00 93.69 84 ARG A CA 1
ATOM 657 C C . ARG A 1 84 ? 13.287 -3.410 -7.143 1.00 93.69 84 ARG A C 1
ATOM 659 O O . ARG A 1 84 ? 12.818 -3.494 -6.008 1.00 93.69 84 ARG A O 1
ATOM 666 N N . LEU A 1 85 ? 12.873 -2.490 -8.012 1.00 96.06 85 LEU A N 1
ATOM 667 C CA . LEU A 1 85 ? 11.827 -1.519 -7.694 1.00 96.06 85 LEU A CA 1
ATOM 668 C C . LEU A 1 85 ? 10.460 -2.192 -7.534 1.00 96.06 85 LEU A C 1
ATOM 670 O O . LEU A 1 85 ? 9.735 -1.857 -6.599 1.00 96.06 85 LEU A O 1
ATOM 674 N N . THR A 1 86 ? 10.147 -3.196 -8.357 1.00 94.88 86 THR A N 1
ATOM 675 C CA . THR A 1 86 ? 8.920 -3.999 -8.235 1.00 94.88 86 THR A CA 1
ATOM 676 C C . THR A 1 86 ? 8.826 -4.682 -6.871 1.00 94.88 86 THR A C 1
ATOM 678 O O . THR A 1 86 ? 7.795 -4.594 -6.201 1.00 94.88 86 THR A O 1
ATOM 681 N N . GLN A 1 87 ? 9.908 -5.322 -6.412 1.00 93.44 87 GLN A N 1
ATOM 682 C CA . GLN A 1 87 ? 9.969 -5.922 -5.073 1.00 93.44 87 GLN A CA 1
ATOM 683 C C . GLN A 1 87 ? 9.735 -4.884 -3.975 1.00 93.44 87 GLN A C 1
ATOM 685 O O . GLN A 1 87 ? 8.958 -5.122 -3.049 1.00 93.44 87 GLN A O 1
ATOM 690 N N . GLN A 1 88 ? 10.382 -3.722 -4.089 1.00 95.31 88 GLN A N 1
ATOM 691 C CA . GLN A 1 88 ? 10.239 -2.650 -3.108 1.00 95.31 88 GLN A CA 1
ATOM 692 C C . GLN A 1 88 ? 8.810 -2.120 -3.048 1.00 95.31 88 GLN A C 1
ATOM 694 O O . GLN A 1 88 ? 8.277 -1.980 -1.955 1.00 95.31 88 GLN A O 1
ATOM 699 N N . ILE A 1 89 ? 8.166 -1.907 -4.196 1.00 96.75 89 ILE A N 1
ATOM 700 C CA . ILE A 1 89 ? 6.770 -1.470 -4.246 1.00 96.75 89 ILE A CA 1
ATOM 701 C C . ILE A 1 89 ? 5.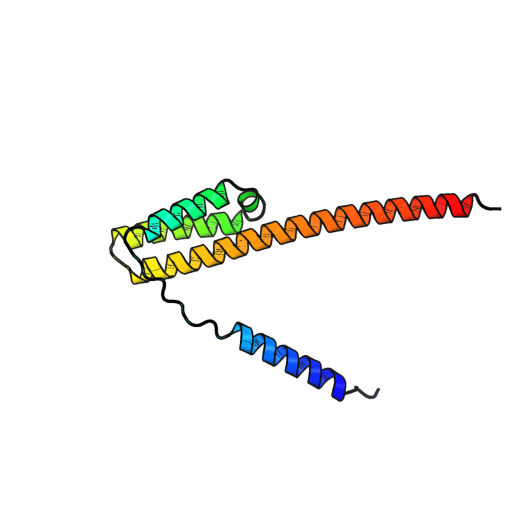863 -2.513 -3.587 1.00 96.75 89 ILE A C 1
ATOM 703 O O . ILE A 1 89 ? 5.029 -2.153 -2.765 1.00 96.75 89 ILE A O 1
ATOM 707 N N . ARG A 1 90 ? 6.044 -3.812 -3.860 1.00 94.94 90 ARG A N 1
ATOM 708 C CA . ARG A 1 90 ? 5.258 -4.876 -3.201 1.00 94.94 90 ARG A CA 1
ATOM 709 C C . ARG A 1 90 ? 5.425 -4.882 -1.678 1.00 94.94 90 ARG A C 1
ATOM 711 O O . ARG A 1 90 ? 4.443 -5.076 -0.952 1.00 94.94 90 ARG A O 1
ATOM 718 N N . ALA A 1 91 ? 6.639 -4.639 -1.192 1.00 95.19 91 ALA A N 1
ATOM 719 C CA . ALA A 1 91 ? 6.900 -4.494 0.236 1.00 95.19 91 ALA A CA 1
ATOM 720 C C . ALA A 1 91 ? 6.207 -3.247 0.811 1.00 95.19 91 ALA A C 1
ATOM 722 O O . ALA A 1 91 ? 5.479 -3.358 1.796 1.00 95.19 91 ALA A O 1
ATOM 723 N N . ASP A 1 92 ? 6.342 -2.089 0.162 1.00 96.75 92 ASP A N 1
ATOM 724 C CA . ASP A 1 92 ? 5.707 -0.840 0.601 1.00 96.75 92 ASP A CA 1
ATOM 725 C C . ASP A 1 92 ? 4.174 -0.947 0.608 1.00 96.75 92 ASP A C 1
ATOM 727 O O . ASP A 1 92 ? 3.521 -0.501 1.548 1.00 96.75 92 ASP A O 1
ATOM 731 N N . MET A 1 93 ? 3.584 -1.611 -0.392 1.00 96.50 93 MET A N 1
ATOM 732 C CA . MET A 1 93 ? 2.149 -1.911 -0.441 1.00 96.50 93 MET A CA 1
ATOM 733 C C . MET A 1 93 ? 1.702 -2.758 0.756 1.00 96.50 93 MET A C 1
ATOM 735 O O . MET A 1 93 ? 0.617 -2.561 1.305 1.00 96.50 93 MET A O 1
ATOM 739 N N . THR A 1 94 ? 2.536 -3.704 1.188 1.00 95.75 94 THR A N 1
ATOM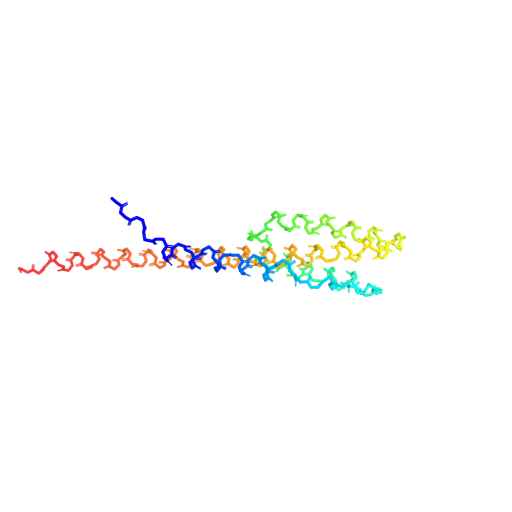 740 C CA . THR A 1 94 ? 2.269 -4.515 2.382 1.00 95.75 94 THR A CA 1
ATOM 741 C C . THR A 1 94 ? 2.338 -3.663 3.646 1.00 95.75 94 THR A C 1
ATOM 743 O O . THR A 1 94 ? 1.449 -3.761 4.492 1.00 95.75 94 THR A O 1
ATOM 746 N N . ILE A 1 95 ? 3.332 -2.777 3.751 1.00 94.06 95 ILE A N 1
ATOM 747 C CA . ILE A 1 95 ? 3.453 -1.823 4.862 1.00 94.06 95 ILE A CA 1
ATOM 748 C C . ILE A 1 95 ? 2.219 -0.912 4.928 1.00 94.06 95 ILE A C 1
ATOM 750 O O . ILE A 1 95 ? 1.638 -0.759 6.003 1.00 94.06 95 ILE A O 1
ATOM 754 N N . ALA A 1 96 ? 1.759 -0.381 3.792 1.00 95.69 96 ALA A N 1
ATOM 755 C CA . ALA A 1 96 ? 0.569 0.465 3.719 1.00 95.69 96 ALA A CA 1
ATOM 756 C C . ALA A 1 96 ? -0.682 -0.265 4.241 1.00 95.69 96 ALA A C 1
ATOM 758 O O . ALA A 1 96 ? -1.400 0.249 5.101 1.00 95.69 96 ALA A O 1
ATOM 759 N N . ARG A 1 97 ? -0.906 -1.511 3.797 1.00 95.31 97 ARG A N 1
ATOM 760 C CA . ARG A 1 97 ? -2.023 -2.347 4.276 1.00 95.31 97 ARG A CA 1
ATOM 761 C C . ARG A 1 97 ? -1.935 -2.632 5.775 1.00 95.31 97 ARG A C 1
ATOM 763 O O . ARG A 1 97 ? -2.950 -2.587 6.469 1.00 95.31 97 ARG A O 1
ATOM 770 N N . LEU A 1 98 ? -0.737 -2.917 6.287 1.00 96.31 98 LEU A N 1
ATOM 771 C CA . LEU A 1 98 ? -0.523 -3.135 7.719 1.00 96.31 98 LEU A CA 1
ATOM 772 C C . LEU A 1 98 ? -0.824 -1.873 8.527 1.00 96.31 98 LEU A C 1
ATOM 774 O O . LEU A 1 98 ? -1.492 -1.963 9.554 1.00 96.31 98 LEU A O 1
ATOM 778 N N . ARG A 1 99 ? -0.404 -0.700 8.046 1.00 94.31 99 ARG A N 1
ATOM 779 C CA . ARG A 1 99 ? -0.719 0.585 8.677 1.00 94.31 99 ARG A CA 1
ATOM 780 C C . ARG A 1 99 ? -2.223 0.837 8.729 1.00 94.31 99 ARG A C 1
ATOM 782 O O . ARG A 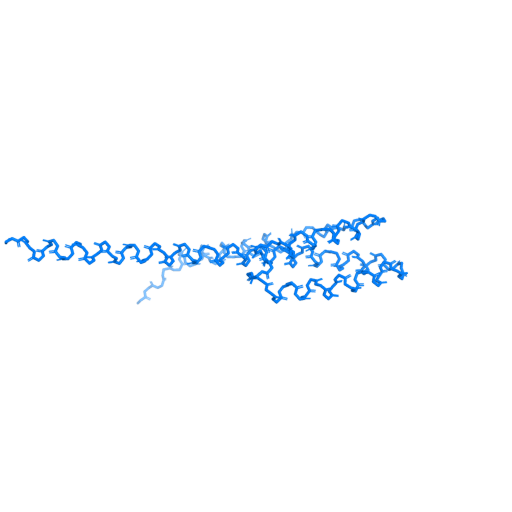1 99 ? -2.741 1.154 9.796 1.00 94.31 99 ARG A O 1
ATOM 789 N N . ALA A 1 100 ? -2.933 0.600 7.628 1.00 94.25 100 ALA A N 1
ATOM 790 C CA . ALA A 1 100 ? -4.390 0.698 7.600 1.00 94.25 100 ALA A CA 1
ATOM 791 C C . ALA A 1 100 ? -5.056 -0.243 8.618 1.00 94.25 100 ALA A C 1
ATOM 793 O O . ALA A 1 100 ? -5.932 0.174 9.375 1.00 94.25 100 ALA A O 1
ATOM 794 N N . LYS A 1 101 ? -4.586 -1.493 8.706 1.00 94.81 101 LYS A N 1
ATOM 795 C CA . LYS A 1 101 ? -5.089 -2.470 9.679 1.00 94.81 101 LYS A CA 1
ATOM 796 C C . LYS A 1 101 ? -4.836 -2.038 11.125 1.00 94.81 101 LYS A C 1
ATOM 798 O O . LYS A 1 101 ? -5.732 -2.163 11.953 1.00 94.81 101 LYS A O 1
ATOM 803 N N . VAL A 1 102 ? -3.644 -1.528 11.433 1.00 95.19 102 VAL A N 1
ATOM 804 C CA . VAL A 1 102 ? -3.308 -1.023 12.776 1.00 95.19 102 VAL A CA 1
ATOM 805 C C . VAL A 1 102 ? -4.200 0.158 13.150 1.00 95.19 102 VAL A C 1
ATOM 807 O O . VAL A 1 102 ? -4.728 0.183 14.258 1.00 95.19 102 VAL A O 1
ATOM 810 N N . ASN A 1 103 ? -4.439 1.088 12.225 1.00 92.50 103 ASN A N 1
ATOM 811 C CA . ASN A 1 103 ? -5.334 2.219 12.470 1.00 92.50 103 ASN A CA 1
ATOM 812 C C . ASN A 1 103 ? -6.771 1.753 12.756 1.00 92.50 103 ASN A C 1
ATOM 814 O O . ASN A 1 103 ? -7.373 2.210 13.725 1.00 92.50 103 ASN A O 1
ATOM 818 N N . GLY A 1 104 ? -7.290 0.788 11.988 1.00 92.69 104 GLY A N 1
ATOM 819 C CA . GLY A 1 104 ? -8.614 0.207 12.238 1.00 92.69 104 GLY A CA 1
ATOM 820 C C . GLY A 1 104 ? -8.720 -0.510 13.591 1.00 92.69 104 GLY A C 1
ATOM 821 O O . GLY A 1 104 ? -9.711 -0.356 14.306 1.00 92.69 104 GLY A O 1
ATOM 822 N N . LEU A 1 105 ? -7.678 -1.250 13.988 1.00 94.44 105 LEU A N 1
ATOM 823 C CA . LEU A 1 105 ? -7.621 -1.903 15.301 1.00 94.44 105 LEU A CA 1
ATOM 824 C C . LEU A 1 105 ? -7.555 -0.889 16.448 1.00 94.44 105 LEU A C 1
ATOM 826 O O . LEU A 1 105 ? -8.223 -1.078 17.462 1.00 94.44 105 LEU A O 1
ATOM 830 N N . ASN A 1 106 ? -6.793 0.194 16.286 1.00 94.31 106 ASN A N 1
ATOM 831 C CA . ASN A 1 106 ? -6.731 1.268 17.276 1.00 94.31 106 ASN A CA 1
ATOM 832 C C . ASN A 1 106 ? -8.091 1.949 17.447 1.00 94.31 106 ASN A C 1
ATOM 834 O O . ASN A 1 106 ? -8.506 2.188 18.577 1.00 94.31 106 ASN A O 1
ATOM 838 N N . GLN A 1 107 ? -8.803 2.203 16.348 1.00 93.19 107 GLN A N 1
ATOM 839 C CA . GLN A 1 107 ? -10.151 2.766 16.400 1.00 93.19 107 GLN A CA 1
ATOM 840 C C . GLN A 1 107 ? -11.118 1.842 17.156 1.00 93.19 107 GLN A C 1
ATOM 842 O O . GLN A 1 107 ? -11.798 2.279 18.080 1.00 93.19 107 GLN A O 1
ATOM 847 N N . SER A 1 108 ? -11.088 0.541 16.853 1.00 94.50 108 SER A N 1
ATOM 848 C CA . SER A 1 108 ? -11.905 -0.458 17.560 1.00 94.50 108 SER A CA 1
ATOM 849 C C . SER A 1 108 ? -11.575 -0.525 19.059 1.00 94.50 108 SER A C 1
ATOM 851 O O . SER A 1 108 ? -12.457 -0.699 19.897 1.00 94.50 108 SER A O 1
ATOM 853 N N . LEU A 1 109 ? -10.295 -0.381 19.422 1.00 95.94 109 LEU A N 1
ATOM 854 C CA . LEU A 1 109 ? -9.860 -0.361 20.818 1.00 95.94 109 LEU A CA 1
ATOM 855 C C . LEU A 1 109 ? -10.388 0.872 21.563 1.00 95.94 109 LEU A C 1
ATOM 857 O O . LEU A 1 109 ? -10.795 0.752 22.719 1.00 95.94 109 LEU A O 1
ATOM 861 N N . LEU A 1 110 ? -10.387 2.040 20.915 1.00 95.25 110 LEU A N 1
ATOM 862 C CA . LEU A 1 110 ? -10.938 3.272 21.482 1.00 95.25 110 LEU A CA 1
ATOM 863 C C . LEU A 1 110 ? -12.443 3.143 21.730 1.00 95.25 110 LEU A C 1
ATOM 865 O O . LEU A 1 110 ? -12.894 3.428 22.835 1.00 95.25 110 LEU A O 1
ATOM 869 N N . GLU A 1 111 ? -13.192 2.617 20.762 1.00 95.19 111 GLU A N 1
ATOM 870 C CA . GLU A 1 111 ? -14.633 2.370 20.906 1.00 95.19 111 GLU A CA 1
ATOM 871 C C . GLU A 1 111 ? -14.931 1.431 22.082 1.00 95.19 111 GLU A C 1
ATOM 873 O O . GLU A 1 111 ? -15.763 1.735 22.936 1.00 95.19 111 GLU A O 1
ATOM 878 N N . LYS A 1 112 ? -14.184 0.327 22.208 1.00 94.69 112 LYS A N 1
ATOM 879 C CA . LYS A 1 112 ? -14.352 -0.607 23.333 1.00 94.69 112 LYS A CA 1
ATOM 880 C C . LYS A 1 112 ? -13.959 -0.012 24.680 1.00 94.69 112 LYS A C 1
ATOM 882 O O . LYS A 1 112 ? -14.573 -0.339 25.696 1.00 94.69 112 LYS A O 1
ATOM 887 N N . ARG A 1 113 ? -12.958 0.867 24.712 1.00 94.50 113 ARG A N 1
ATOM 888 C CA . ARG A 1 113 ? -12.602 1.614 25.924 1.00 94.50 113 ARG A CA 1
ATOM 889 C C . ARG A 1 113 ? -13.739 2.545 26.344 1.00 94.50 113 ARG A C 1
ATOM 891 O O . ARG A 1 113 ? -14.028 2.633 27.537 1.00 94.50 113 ARG A O 1
ATOM 898 N N . ASP A 1 114 ? -14.374 3.214 25.391 1.00 94.50 114 ASP A N 1
ATOM 899 C CA . ASP A 1 114 ? -15.454 4.159 25.663 1.00 94.50 114 ASP A CA 1
ATOM 900 C C . ASP A 1 114 ? -16.732 3.423 26.115 1.00 94.50 114 ASP A C 1
ATOM 902 O O . ASP A 1 114 ? -17.336 3.819 27.114 1.00 94.50 114 ASP A O 1
ATOM 906 N N . GLU A 1 115 ? -17.065 2.279 25.500 1.00 93.19 115 GLU A N 1
ATOM 907 C CA . GLU A 1 115 ? -18.117 1.362 25.978 1.00 93.19 115 GLU A CA 1
ATOM 908 C C . GLU A 1 115 ? -17.861 0.901 27.424 1.00 93.19 115 GLU A C 1
ATOM 910 O O . GLU A 1 115 ? -18.752 0.961 28.275 1.00 93.19 115 GLU A O 1
ATOM 915 N N . LEU A 1 116 ? -16.631 0.471 27.734 1.00 93.94 116 LEU A N 1
ATOM 916 C CA . LEU A 1 116 ? -16.251 0.042 29.083 1.00 93.94 116 LEU A CA 1
ATOM 917 C C . LEU A 1 116 ? -16.360 1.187 30.098 1.00 93.94 116 LEU A C 1
ATOM 919 O O . LEU A 1 116 ? -16.781 0.969 31.235 1.00 93.94 116 LEU A O 1
ATOM 923 N N . SER A 1 117 ? -15.969 2.398 29.704 1.00 93.00 117 SER A N 1
ATOM 924 C CA . SER A 1 117 ? -16.091 3.590 30.542 1.00 93.00 117 SER A CA 1
ATOM 925 C C . SER A 1 117 ? -17.557 3.880 30.872 1.00 93.00 117 SER A C 1
ATOM 927 O O . SER A 1 117 ? -17.904 4.041 32.042 1.00 93.00 117 SER A O 1
ATOM 929 N N . ALA A 1 118 ? -18.438 3.849 29.868 1.00 91.81 118 ALA A N 1
ATOM 930 C CA . ALA A 1 118 ? -19.872 4.047 30.057 1.00 91.81 118 ALA A CA 1
ATOM 931 C C . ALA A 1 118 ? -20.490 2.976 30.972 1.00 91.81 118 ALA A C 1
ATOM 933 O O . ALA A 1 118 ? -21.238 3.305 31.894 1.00 91.81 118 ALA A O 1
ATOM 934 N N . ALA A 1 119 ? -20.120 1.705 30.783 1.00 91.25 119 ALA A N 1
ATOM 935 C CA . ALA A 1 119 ? -20.577 0.610 31.636 1.00 91.25 119 ALA A CA 1
ATOM 936 C C . ALA A 1 119 ? -20.131 0.784 33.099 1.00 91.25 119 ALA A C 1
ATOM 938 O O . ALA A 1 119 ? -20.911 0.535 34.015 1.00 91.25 119 ALA A O 1
ATOM 939 N N . ARG A 1 120 ? -18.899 1.254 33.337 1.00 90.62 120 ARG A N 1
ATOM 940 C CA . ARG A 1 120 ? -18.401 1.545 34.693 1.00 90.62 120 ARG A CA 1
ATOM 941 C C . ARG A 1 120 ? -19.175 2.670 35.367 1.00 90.62 120 ARG A C 1
ATOM 943 O O . ARG A 1 120 ? -19.509 2.537 36.538 1.00 90.62 120 ARG A O 1
ATOM 950 N N . VAL A 1 121 ? -19.477 3.745 34.640 1.00 92.00 121 VAL A N 1
ATOM 951 C CA . VAL A 1 121 ? -20.295 4.848 35.169 1.00 92.00 121 VAL A CA 1
ATOM 952 C C . VAL A 1 121 ? -21.693 4.352 35.534 1.00 92.00 121 VAL A C 1
ATOM 954 O O . VAL A 1 121 ? -22.191 4.662 36.612 1.00 92.00 121 VAL A O 1
ATOM 957 N N . TYR A 1 122 ? -22.305 3.536 34.676 1.00 88.38 122 TYR A N 1
ATOM 958 C CA . TYR A 1 122 ? -23.616 2.952 34.947 1.00 88.38 122 TYR A CA 1
ATOM 959 C C . TYR A 1 122 ? -23.612 2.047 36.190 1.00 88.38 122 TYR A C 1
ATOM 961 O O . TYR A 1 122 ? -24.490 2.169 37.042 1.00 88.38 122 TYR A O 1
ATOM 969 N N . LEU A 1 123 ? -22.594 1.190 36.340 1.00 89.75 123 LEU A N 1
ATOM 970 C CA . LEU A 1 123 ? -22.436 0.355 37.535 1.00 89.75 123 LEU A CA 1
ATOM 971 C C . LEU A 1 123 ? -22.267 1.193 38.807 1.00 89.75 123 LEU A C 1
ATOM 973 O O . LEU A 1 123 ? -22.938 0.922 39.795 1.00 89.75 123 LEU A O 1
ATOM 977 N N . GLN A 1 124 ? -21.451 2.249 38.773 1.00 88.38 124 GLN A N 1
ATOM 978 C CA . GLN A 1 124 ? -21.293 3.155 39.918 1.00 88.38 124 GLN A CA 1
ATOM 979 C C . GLN A 1 124 ? -22.607 3.845 40.305 1.00 88.38 124 GLN A C 1
ATOM 981 O O . GLN A 1 124 ? -22.893 4.015 41.488 1.00 88.38 124 GLN A O 1
ATOM 986 N N . GLN A 1 125 ? -23.426 4.235 39.324 1.00 87.75 125 GLN A N 1
ATOM 987 C CA . GLN A 1 125 ? -24.739 4.833 39.583 1.00 87.75 125 GLN A CA 1
ATOM 988 C C . GLN A 1 125 ? -25.720 3.843 40.217 1.00 87.75 125 GLN A C 1
ATOM 990 O O . GLN A 1 125 ? -26.521 4.252 41.055 1.00 87.75 125 GLN A O 1
ATOM 995 N N . LEU A 1 126 ? -25.667 2.569 39.820 1.00 87.38 126 LEU A N 1
ATOM 996 C CA . LEU A 1 126 ? -26.449 1.488 40.425 1.00 87.38 126 LEU A CA 1
ATOM 997 C C . LEU A 1 126 ? -26.000 1.199 41.861 1.00 87.38 126 LEU A C 1
ATOM 999 O O . LEU A 1 126 ? -26.842 1.105 42.748 1.00 87.38 126 LEU A O 1
ATOM 1003 N N . GLU A 1 127 ? -24.690 1.105 42.102 1.00 88.25 127 GLU A N 1
ATOM 1004 C CA . GLU A 1 127 ? -24.118 0.911 43.442 1.00 88.25 127 GLU A CA 1
ATOM 1005 C C . GLU A 1 127 ? -24.487 2.055 44.392 1.00 88.25 127 GLU A C 1
ATOM 1007 O O . GLU A 1 127 ? -24.840 1.805 45.538 1.00 88.25 127 GLU A O 1
ATOM 1012 N N . ALA A 1 128 ? -24.489 3.302 43.913 1.00 81.69 128 ALA A N 1
ATOM 1013 C CA . ALA A 1 128 ? -24.892 4.463 44.708 1.00 81.69 128 ALA A CA 1
ATOM 1014 C C . ALA A 1 128 ? -26.399 4.512 45.041 1.00 81.69 128 ALA A C 1
ATOM 1016 O O . ALA A 1 128 ? -26.805 5.290 45.902 1.00 81.69 128 ALA A O 1
ATOM 1017 N N . GLN A 1 129 ? -27.230 3.732 44.343 1.00 76.81 129 GLN A N 1
ATOM 1018 C CA . GLN A 1 129 ? -28.682 3.653 44.556 1.00 76.81 129 GLN A CA 1
ATOM 1019 C C . GLN A 1 129 ? -29.103 2.444 45.400 1.00 76.81 129 GLN A C 1
ATOM 1021 O O . GLN A 1 129 ? -30.273 2.345 45.777 1.00 76.81 129 GLN A O 1
ATOM 1026 N N . LEU A 1 130 ? -28.182 1.522 45.684 1.00 63.88 130 LEU A N 1
ATOM 1027 C CA . LEU A 1 130 ? -28.425 0.408 46.592 1.00 63.88 130 LEU A CA 1
ATOM 1028 C C . LEU A 1 130 ? -28.269 0.899 48.050 1.00 63.88 130 LEU A C 1
ATOM 1030 O O . LEU A 1 130 ? -27.314 1.624 48.330 1.00 63.88 130 LEU A O 1
ATOM 1034 N N . PRO A 1 131 ? -29.219 0.570 48.950 1.00 57.66 131 PRO A N 1
ATOM 1035 C CA . PRO A 1 131 ? -29.231 1.037 50.340 1.00 57.66 131 PRO A CA 1
ATOM 1036 C C . PRO A 1 131 ? -28.113 0.444 51.205 1.00 57.66 131 PRO A C 1
ATOM 1038 O O . PRO A 1 131 ? -27.684 -0.702 50.931 1.00 57.66 131 PRO A O 1
#